Protein AF-A0AAV6B7D3-F1 (afdb_monomer)

Solvent-accessible surface area (backbone atoms only — not comparable to full-atom values): 7175 Å² total; per-residue (Å²): 116,66,75,62,47,44,71,78,52,63,89,72,53,43,39,68,59,17,53,78,68,65,49,72,46,75,47,80,45,70,73,71,52,72,70,32,50,51,38,30,52,52,42,53,63,50,33,75,78,55,71,77,70,80,35,94,80,64,45,32,74,37,38,54,53,41,49,28,35,35,71,21,66,71,41,97,61,75,54,72,80,63,69,35,67,66,41,44,50,54,48,48,54,61,77,38,63,92,36,59,49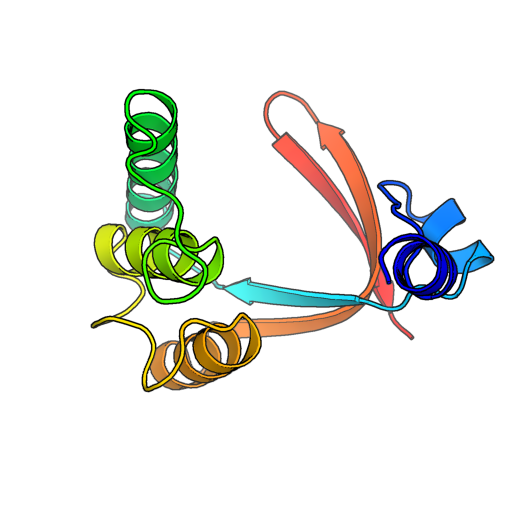,78,49,50,21,24,48,18,58,43,82,49,90,99,46,65,47,77,47,74,49,73,115

pLDDT: mean 89.11, std 8.6, range [58.78, 97.94]

Mean predicted aligned error: 5.5 Å

Secondary structure (DSSP, 8-state):
-HHHHHHHS----SHHHHHHTT--EEEEEE---HHHHHHHHHHHHHHHH------SSSSSHHHHHHHHHHHTTSSSSSPSSS--HHHHHHHHHHHTTTSEEEEEEEEEEEEETTEEEEEEEE-

Radius of gyration: 15.9 Å; Cα contacts (8 Å, |Δi|>4): 154; chains: 1; bounding box: 38×38×31 Å

Sequence (123 aa):
DFAELSKKRAPYVDLHKAKTLGVVSTGLFVSVSNKQAKLFDDYWAALDKSPGAFNLLGGNCSTHASDAFIHAKILGGGIPGLDTPDHLYFQICKERKGKCTVLSGYFGFTALGAGYLIGIETV

Nearest PDB structures (foldseek):
  5e3i-assembly1_B  TM=2.761E-01  e=4.321E+00  Acinetobacter baumannii
  7ojf-assembly1_D  TM=2.234E-01  e=5.569E+00  Escherichia coli BW25113

Structure (mmCIF, N/CA/C/O backbone):
data_AF-A0AAV6B7D3-F1
#
_entry.id   AF-A0AAV6B7D3-F1
#
loop_
_atom_site.group_PDB
_atom_site.id
_atom_site.type_symbol
_atom_site.label_atom_id
_atom_site.label_alt_id
_atom_site.label_comp_id
_atom_site.label_asym_id
_atom_site.label_entity_id
_atom_site.label_seq_id
_atom_site.pdbx_PDB_ins_code
_atom_site.Cartn_x
_atom_site.Cartn_y
_atom_site.Cartn_z
_atom_site.occupancy
_atom_site.B_iso_or_equiv
_atom_site.auth_seq_id
_atom_site.auth_comp_id
_atom_site.auth_asym_id
_atom_site.auth_atom_id
_atom_site.pdbx_PDB_model_num
ATOM 1 N N . ASP A 1 1 ? 23.497 -8.587 -3.871 1.00 58.78 1 ASP A N 1
ATOM 2 C CA . ASP A 1 1 ? 23.405 -9.920 -4.488 1.00 58.78 1 ASP A CA 1
ATOM 3 C C . ASP A 1 1 ? 21.955 -10.201 -4.861 1.00 58.78 1 ASP A C 1
ATOM 5 O O . ASP A 1 1 ? 21.147 -10.531 -4.001 1.00 58.78 1 ASP A O 1
ATOM 9 N N . PHE A 1 2 ? 21.600 -9.966 -6.123 1.00 61.88 2 PHE A N 1
ATOM 10 C CA . PHE A 1 2 ? 20.241 -10.204 -6.615 1.00 61.88 2 PHE A CA 1
ATOM 11 C C . PHE A 1 2 ? 19.927 -11.704 -6.695 1.00 61.88 2 PHE A C 1
ATOM 13 O O . PHE A 1 2 ? 18.846 -12.118 -6.297 1.00 61.88 2 PHE A O 1
ATOM 20 N N . ALA A 1 3 ? 20.888 -12.527 -7.125 1.00 71.69 3 ALA A N 1
ATOM 21 C CA . ALA A 1 3 ? 20.685 -13.957 -7.332 1.00 71.69 3 ALA A CA 1
ATOM 22 C C . ALA A 1 3 ? 20.390 -14.705 -6.024 1.00 71.69 3 ALA A C 1
ATOM 24 O O . ALA A 1 3 ? 19.527 -15.583 -6.006 1.00 71.69 3 ALA A O 1
ATOM 25 N N . GLU A 1 4 ? 21.050 -14.356 -4.918 1.00 72.06 4 GLU A N 1
ATOM 26 C CA . GLU A 1 4 ? 20.685 -14.910 -3.612 1.00 72.06 4 GLU A CA 1
ATOM 27 C C . GLU A 1 4 ? 19.361 -14.374 -3.076 1.00 72.06 4 GLU A C 1
ATOM 29 O O . GLU A 1 4 ? 18.581 -15.135 -2.501 1.00 72.06 4 GLU A O 1
ATOM 34 N N . LEU A 1 5 ? 19.074 -13.084 -3.261 1.00 68.12 5 LEU A N 1
ATOM 35 C CA . LEU A 1 5 ? 17.819 -12.501 -2.786 1.00 68.12 5 LEU A CA 1
ATOM 36 C C . LEU A 1 5 ? 16.610 -13.082 -3.528 1.00 68.12 5 LEU A C 1
ATOM 38 O O . LEU A 1 5 ? 15.606 -13.383 -2.886 1.00 68.12 5 LEU A O 1
ATOM 42 N N . SER A 1 6 ? 16.720 -13.335 -4.833 1.00 67.88 6 SER A N 1
ATOM 43 C CA . SER A 1 6 ? 15.672 -13.991 -5.625 1.00 67.88 6 SER A CA 1
ATOM 44 C C . SER A 1 6 ? 15.422 -15.441 -5.207 1.00 67.88 6 SER A C 1
ATOM 46 O O . SER A 1 6 ? 14.305 -15.928 -5.355 1.00 67.88 6 SER A O 1
ATOM 48 N N . LYS A 1 7 ? 16.429 -16.132 -4.652 1.00 68.38 7 LYS A N 1
ATOM 49 C CA . LYS A 1 7 ? 16.255 -17.473 -4.063 1.00 68.38 7 LYS A CA 1
ATOM 50 C C . LYS A 1 7 ? 15.560 -17.416 -2.701 1.00 68.38 7 LYS A C 1
ATOM 52 O O . LYS A 1 7 ? 14.796 -18.316 -2.376 1.00 68.38 7 LYS A O 1
ATOM 57 N N . LYS A 1 8 ? 15.816 -16.366 -1.914 1.00 69.50 8 LYS A N 1
ATOM 58 C CA . LYS A 1 8 ? 15.214 -16.156 -0.582 1.00 69.50 8 LYS A CA 1
ATOM 59 C C . LYS A 1 8 ? 13.792 -15.584 -0.658 1.00 69.50 8 LYS A C 1
ATOM 61 O O . LYS A 1 8 ? 12.991 -15.826 0.237 1.00 69.50 8 LYS A O 1
ATOM 66 N N . ARG A 1 9 ? 13.472 -14.829 -1.712 1.00 67.00 9 ARG A N 1
ATOM 67 C CA . ARG A 1 9 ? 12.138 -14.282 -2.008 1.00 67.00 9 ARG A CA 1
ATOM 68 C C . ARG A 1 9 ? 11.829 -14.478 -3.485 1.00 67.00 9 ARG A C 1
ATOM 70 O O . ARG A 1 9 ? 12.030 -13.578 -4.300 1.00 67.00 9 ARG A O 1
ATOM 77 N N . ALA A 1 10 ? 11.348 -15.670 -3.819 1.00 70.56 10 ALA A N 1
ATOM 78 C CA . ALA A 1 10 ? 10.874 -15.949 -5.163 1.00 70.56 10 ALA A CA 1
ATOM 79 C C . ALA A 1 10 ? 9.684 -15.027 -5.495 1.00 70.56 10 ALA A C 1
ATOM 81 O O . ALA A 1 10 ? 8.765 -14.911 -4.677 1.00 70.56 10 ALA A O 1
ATOM 82 N N . PRO A 1 11 ? 9.674 -14.368 -6.668 1.00 72.69 11 PRO A N 1
ATOM 83 C CA . PRO A 1 11 ? 8.516 -13.601 -7.092 1.00 72.69 11 PRO A CA 1
ATOM 84 C C . PRO A 1 11 ? 7.338 -14.555 -7.296 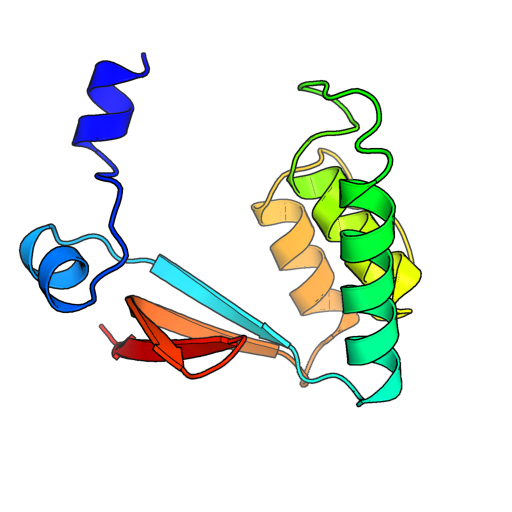1.00 72.69 11 PRO A C 1
ATOM 86 O O . PRO A 1 11 ? 7.453 -15.577 -7.977 1.00 72.69 11 PRO A O 1
ATOM 89 N N . TYR A 1 12 ? 6.195 -14.217 -6.713 1.00 78.38 12 TYR A N 1
ATOM 90 C CA . TYR A 1 12 ? 4.963 -14.969 -6.882 1.00 78.38 12 TYR A CA 1
ATOM 91 C C . TYR A 1 12 ? 3.787 -13.999 -7.007 1.00 78.38 12 TYR A C 1
ATOM 93 O O . TYR A 1 12 ? 3.807 -12.893 -6.474 1.00 78.38 12 TYR A O 1
ATOM 101 N N . VAL A 1 13 ? 2.768 -14.430 -7.743 1.00 75.88 13 VAL A N 1
ATOM 102 C CA . VAL A 1 13 ? 1.477 -13.730 -7.869 1.00 75.88 13 VAL A CA 1
ATOM 103 C C . VAL A 1 13 ? 0.326 -14.663 -7.478 1.00 75.88 13 VAL A C 1
ATOM 105 O O . VAL A 1 13 ? -0.748 -14.213 -7.105 1.00 75.88 13 VAL A O 1
ATOM 108 N N . ASP A 1 14 ? 0.568 -15.973 -7.513 1.00 88.50 14 ASP A N 1
ATOM 109 C CA . ASP A 1 14 ? -0.413 -17.022 -7.266 1.00 88.50 14 ASP A CA 1
ATOM 110 C C . ASP A 1 14 ? -0.323 -17.566 -5.830 1.00 88.50 14 ASP A C 1
ATOM 112 O O . ASP A 1 14 ? 0.776 -17.775 -5.305 1.00 88.50 14 ASP A O 1
ATOM 116 N N . LEU A 1 15 ? -1.487 -17.840 -5.232 1.00 90.69 15 LEU A N 1
ATOM 117 C CA . LEU A 1 15 ? -1.616 -18.306 -3.850 1.00 90.69 15 LEU A CA 1
ATOM 118 C C . LEU A 1 15 ? -0.995 -19.691 -3.651 1.00 90.69 15 LEU A C 1
ATOM 120 O O . LEU A 1 15 ? -0.311 -19.930 -2.656 1.00 90.69 15 LEU A O 1
ATOM 124 N N . HIS A 1 16 ? -1.206 -20.611 -4.595 1.00 90.88 16 HIS A N 1
ATOM 125 C CA . HIS A 1 16 ? -0.661 -21.961 -4.484 1.00 90.88 16 HIS A CA 1
ATOM 126 C C . HIS A 1 16 ? 0.871 -21.929 -4.510 1.00 90.88 16 HIS A C 1
ATOM 128 O O . HIS A 1 16 ? 1.513 -22.522 -3.644 1.00 90.88 16 HIS A O 1
ATOM 134 N N . LYS A 1 17 ? 1.466 -21.151 -5.421 1.00 90.44 17 LYS A N 1
ATOM 135 C CA . LYS A 1 17 ? 2.919 -20.923 -5.454 1.00 90.44 17 LYS A CA 1
ATOM 136 C C . LYS A 1 17 ? 3.441 -20.300 -4.161 1.00 90.44 17 LYS A C 1
ATOM 138 O O . LYS A 1 17 ? 4.471 -20.755 -3.670 1.00 90.44 17 LYS A O 1
ATOM 143 N N . ALA A 1 18 ? 2.747 -19.306 -3.600 1.00 90.25 18 ALA A N 1
ATOM 144 C CA . ALA A 1 18 ? 3.130 -18.687 -2.328 1.00 90.25 18 ALA A CA 1
ATOM 145 C C . ALA A 1 18 ? 3.258 -19.733 -1.210 1.00 90.25 18 ALA A C 1
ATOM 147 O O . ALA A 1 18 ? 4.257 -19.755 -0.489 1.00 90.25 18 ALA A O 1
ATOM 148 N N . LYS A 1 19 ? 2.281 -20.647 -1.127 1.00 91.19 19 LYS A N 1
ATOM 149 C CA . LYS A 1 19 ? 2.265 -21.758 -0.168 1.00 91.19 19 LYS A CA 1
ATOM 150 C C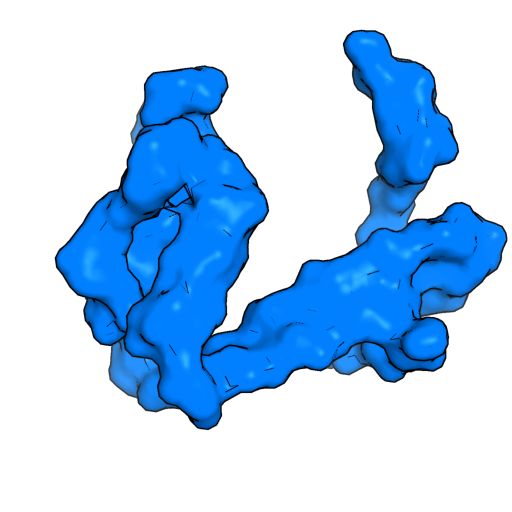 . LYS A 1 19 ? 3.399 -22.744 -0.403 1.00 91.19 19 LYS A C 1
ATOM 152 O O . LYS A 1 19 ? 4.156 -23.029 0.519 1.00 91.19 19 LYS A O 1
ATOM 157 N N . THR A 1 20 ? 3.537 -23.249 -1.629 1.00 89.75 20 THR A N 1
ATOM 158 C CA . THR A 1 20 ? 4.556 -24.255 -1.971 1.00 89.75 20 THR A CA 1
ATOM 159 C C . THR A 1 20 ? 5.971 -23.744 -1.713 1.00 89.75 20 THR A C 1
ATOM 161 O O . THR A 1 20 ? 6.837 -24.510 -1.303 1.00 89.75 20 THR A O 1
ATOM 164 N N . LEU A 1 21 ? 6.202 -22.449 -1.929 1.00 87.81 21 LEU A N 1
ATOM 165 C CA . LEU A 1 21 ? 7.495 -21.805 -1.705 1.00 87.81 21 LEU A CA 1
ATOM 166 C C . LEU A 1 21 ? 7.678 -21.301 -0.264 1.00 87.81 21 LEU A C 1
ATOM 168 O O . LEU A 1 21 ? 8.744 -20.782 0.059 1.00 87.81 21 LEU A O 1
ATOM 172 N N . GLY A 1 22 ? 6.664 -21.424 0.599 1.00 87.94 22 GLY A N 1
ATOM 173 C CA . GLY A 1 22 ? 6.724 -20.960 1.985 1.00 87.94 22 GLY A CA 1
ATOM 174 C C . GLY A 1 22 ? 6.854 -19.439 2.126 1.00 87.94 22 GLY A C 1
ATOM 175 O O . GLY A 1 22 ? 7.358 -18.961 3.141 1.00 87.94 22 GLY A O 1
ATOM 176 N N . VAL A 1 23 ? 6.426 -18.662 1.127 1.00 87.81 23 VAL A N 1
ATOM 177 C CA . VAL A 1 23 ? 6.616 -17.206 1.115 1.00 87.81 23 VAL A CA 1
ATOM 178 C C . VAL A 1 23 ? 5.470 -16.516 1.849 1.00 87.81 23 VAL A C 1
ATOM 180 O O . VAL A 1 23 ? 4.459 -16.137 1.260 1.00 87.81 23 VAL A O 1
ATOM 183 N N . VAL A 1 24 ? 5.651 -16.330 3.153 1.00 89.44 24 VAL A N 1
ATOM 184 C CA . VAL A 1 24 ? 4.721 -15.562 3.989 1.00 89.44 24 VAL A CA 1
ATOM 185 C C . VAL A 1 24 ? 4.862 -14.070 3.691 1.00 89.44 24 VAL A C 1
ATOM 187 O O . VAL A 1 24 ? 5.964 -13.540 3.526 1.00 89.44 24 VAL A O 1
ATOM 190 N N . SER A 1 25 ? 3.734 -13.378 3.596 1.00 89.06 25 SER A N 1
ATOM 191 C CA . SER A 1 25 ? 3.657 -11.930 3.417 1.00 89.06 25 SER A CA 1
ATOM 192 C C . SER A 1 25 ? 2.674 -11.315 4.405 1.00 89.06 25 SER A C 1
ATOM 194 O O . SER A 1 25 ? 1.780 -11.989 4.911 1.00 89.06 25 SER A O 1
ATOM 196 N N . THR A 1 26 ? 2.859 -10.025 4.671 1.00 90.06 26 THR A N 1
ATOM 197 C CA . THR A 1 26 ? 1.985 -9.234 5.538 1.00 90.06 26 THR A CA 1
ATOM 198 C C . THR A 1 26 ? 1.295 -8.176 4.692 1.00 90.06 26 THR A C 1
ATOM 200 O O . THR A 1 26 ? 1.959 -7.364 4.047 1.00 90.06 26 THR A O 1
ATOM 203 N N . GLY A 1 27 ? -0.033 -8.184 4.697 1.00 91.00 27 GLY A N 1
ATOM 204 C CA . GLY A 1 27 ? -0.874 -7.175 4.066 1.00 91.00 27 GLY A CA 1
ATOM 205 C C . GLY A 1 27 ? -1.424 -6.200 5.101 1.00 91.00 27 GLY A C 1
ATOM 206 O O . GLY A 1 27 ? -1.975 -6.614 6.121 1.00 91.00 27 GLY A O 1
ATOM 207 N N . LEU A 1 28 ? -1.297 -4.903 4.818 1.00 93.75 28 LEU A N 1
ATOM 208 C CA . LEU A 1 28 ? -1.948 -3.831 5.565 1.00 93.75 28 LEU A CA 1
ATOM 209 C C . LEU A 1 28 ? -3.141 -3.314 4.756 1.00 93.75 28 LEU A C 1
ATOM 211 O O . LEU A 1 28 ? -2.970 -2.695 3.709 1.00 93.75 28 LEU A O 1
ATOM 215 N N . PHE A 1 29 ? -4.347 -3.542 5.263 1.00 93.75 29 PHE A N 1
ATOM 216 C CA . PHE A 1 29 ? -5.592 -3.063 4.674 1.00 93.75 29 PHE A CA 1
ATOM 217 C C . PHE A 1 29 ? -6.054 -1.813 5.413 1.00 93.75 29 PHE A C 1
ATOM 219 O O . PHE A 1 29 ? -6.235 -1.844 6.631 1.00 93.75 29 PHE A O 1
ATOM 226 N N . VAL A 1 30 ? -6.257 -0.716 4.684 1.00 95.81 30 VAL A N 1
ATOM 227 C CA . VAL A 1 30 ? -6.640 0.578 5.259 1.00 95.81 30 VAL A CA 1
ATOM 228 C C . VAL A 1 30 ? -8.038 0.955 4.788 1.00 95.81 30 VAL A C 1
ATOM 230 O O . VAL A 1 30 ? -8.268 1.150 3.597 1.00 95.81 30 VAL A O 1
ATOM 233 N N . SER A 1 31 ? -8.966 1.126 5.724 1.00 96.31 31 SER A N 1
ATOM 234 C CA . SER A 1 31 ? -10.305 1.626 5.420 1.00 96.31 31 SER A CA 1
ATOM 235 C C . SER A 1 31 ? -10.259 3.117 5.072 1.00 96.31 31 SER A C 1
ATOM 237 O O . SER A 1 31 ? -9.823 3.971 5.864 1.00 96.31 31 SER A O 1
ATOM 239 N N . VAL A 1 32 ? -10.746 3.436 3.876 1.00 96.31 32 VAL A N 1
ATOM 240 C CA . VAL A 1 32 ? -10.761 4.779 3.284 1.00 96.31 32 VAL A CA 1
ATOM 241 C C . VAL A 1 32 ? -12.153 5.107 2.749 1.00 96.31 32 VAL A C 1
ATOM 243 O O . VAL A 1 32 ? -12.958 4.214 2.498 1.00 96.31 32 VAL A O 1
ATOM 246 N N . SER A 1 33 ? -12.465 6.394 2.594 1.00 97.44 33 SER A N 1
ATOM 247 C CA . SER A 1 33 ? -13.699 6.802 1.912 1.00 97.44 33 SER A CA 1
ATOM 248 C C . SER A 1 33 ? -13.543 6.741 0.390 1.00 97.44 33 SER A C 1
ATOM 250 O O . SER A 1 33 ? -12.429 6.837 -0.123 1.00 97.44 33 SER A O 1
ATOM 252 N N . ASN A 1 34 ? -14.660 6.698 -0.345 1.00 96.81 34 ASN A N 1
ATOM 253 C CA . ASN A 1 34 ? -14.649 6.734 -1.817 1.00 96.81 34 ASN A CA 1
ATOM 254 C C . ASN A 1 34 ? -13.879 7.944 -2.372 1.00 96.81 34 ASN A C 1
ATOM 256 O O . ASN A 1 34 ? -13.183 7.835 -3.377 1.00 96.81 34 ASN A O 1
ATOM 260 N N . LYS A 1 35 ? -13.959 9.100 -1.694 1.00 97.94 35 LYS A N 1
ATOM 261 C CA . LYS A 1 35 ? -13.206 10.303 -2.075 1.00 97.94 35 LYS A CA 1
ATOM 262 C C . LYS A 1 35 ? -11.697 10.105 -1.908 1.00 97.94 35 LYS A C 1
ATOM 264 O O . LYS A 1 35 ? -10.940 10.524 -2.774 1.00 97.94 35 LYS A O 1
ATOM 269 N N . GLN A 1 36 ? -11.269 9.492 -0.804 1.00 97.94 36 GLN A N 1
ATOM 270 C CA . GLN A 1 36 ? -9.854 9.197 -0.563 1.00 97.94 36 GLN A CA 1
ATOM 271 C C . GLN A 1 36 ? -9.329 8.167 -1.569 1.00 97.94 36 GLN A C 1
ATOM 273 O O . GLN A 1 36 ? -8.261 8.382 -2.124 1.00 97.94 36 GLN A O 1
ATOM 278 N N . ALA A 1 37 ? -10.097 7.107 -1.848 1.00 96.19 37 ALA A N 1
ATOM 279 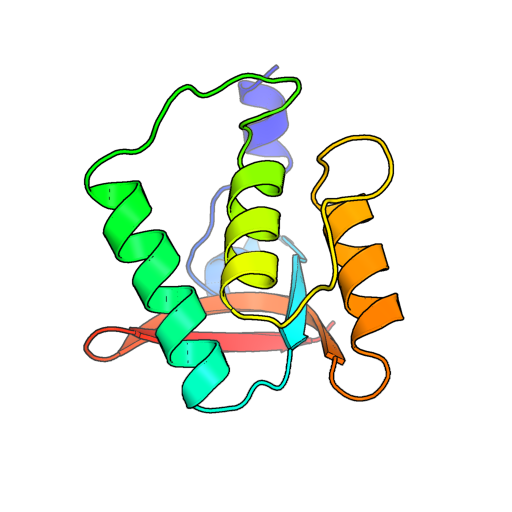C CA . ALA A 1 37 ? -9.745 6.105 -2.855 1.00 96.19 37 ALA A CA 1
ATOM 280 C C . ALA A 1 37 ? -9.557 6.740 -4.240 1.00 96.19 37 ALA A C 1
ATOM 282 O O . ALA A 1 37 ? -8.508 6.576 -4.849 1.00 96.19 37 ALA A O 1
ATOM 283 N N . LYS A 1 38 ? -10.506 7.578 -4.680 1.00 96.94 38 LYS A N 1
ATOM 284 C CA . LYS A 1 38 ? -10.383 8.289 -5.957 1.00 96.94 38 LYS A CA 1
ATOM 285 C C . LYS A 1 38 ? -9.125 9.161 -6.032 1.00 96.94 38 LYS A C 1
ATOM 287 O O . LYS A 1 38 ? -8.425 9.124 -7.033 1.00 96.94 38 LYS A O 1
ATOM 292 N N . LEU A 1 39 ? -8.844 9.950 -4.993 1.00 97.94 39 LEU A N 1
ATOM 293 C CA . LEU A 1 39 ? -7.641 10.788 -4.964 1.00 97.94 39 LEU A CA 1
ATOM 294 C C . LEU A 1 39 ? -6.361 9.940 -4.987 1.00 97.94 39 LEU A C 1
ATOM 296 O O . LEU A 1 39 ? -5.380 10.326 -5.613 1.00 97.94 39 LEU A O 1
ATOM 300 N N . PHE A 1 40 ? -6.371 8.789 -4.316 1.00 96.69 40 PHE A N 1
ATOM 301 C CA . PHE A 1 40 ? -5.251 7.855 -4.336 1.00 96.69 40 PHE A CA 1
ATOM 302 C C . PHE A 1 40 ? -4.993 7.327 -5.756 1.00 96.69 40 PHE A C 1
ATOM 304 O O . PHE A 1 40 ? -3.856 7.374 -6.220 1.00 96.69 40 PHE A O 1
ATOM 311 N N . ASP A 1 41 ? -6.039 6.910 -6.473 1.00 94.94 41 ASP A N 1
ATOM 312 C CA . ASP A 1 41 ? -5.935 6.450 -7.865 1.00 94.94 41 ASP A CA 1
ATOM 313 C C . ASP A 1 41 ? -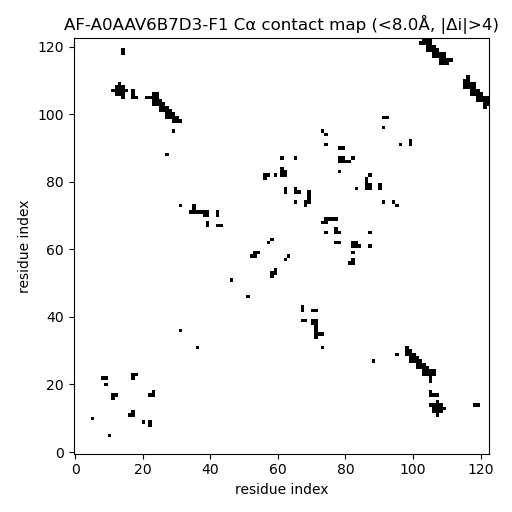5.491 7.576 -8.813 1.00 94.94 41 ASP A C 1
ATOM 315 O O . ASP A 1 41 ? -4.640 7.368 -9.682 1.00 94.94 41 ASP A O 1
ATOM 319 N N . ASP A 1 42 ? -6.022 8.789 -8.621 1.00 96.00 42 ASP A N 1
ATOM 320 C CA . ASP A 1 42 ? -5.674 9.966 -9.423 1.00 96.00 42 ASP A CA 1
ATOM 321 C C . ASP A 1 42 ? -4.170 10.303 -9.302 1.00 96.00 42 ASP A C 1
ATOM 323 O O . ASP A 1 42 ? -3.548 10.681 -10.299 1.00 96.00 42 ASP A O 1
ATOM 327 N N . TYR A 1 43 ? -3.560 10.115 -8.120 1.00 95.75 43 TYR A N 1
ATOM 328 C CA . TYR A 1 43 ? -2.114 10.293 -7.931 1.00 95.75 43 TYR A CA 1
ATOM 329 C C . TYR A 1 43 ? -1.305 9.326 -8.804 1.00 95.75 43 TYR A C 1
ATOM 331 O O . TYR A 1 43 ? -0.405 9.760 -9.523 1.00 95.75 43 TYR A O 1
ATOM 339 N N . TRP A 1 44 ? -1.637 8.032 -8.793 1.00 94.38 44 TRP A N 1
ATOM 340 C CA . TRP A 1 44 ? -0.913 7.033 -9.587 1.00 94.38 44 TRP A CA 1
ATOM 341 C C . TRP A 1 44 ? -1.102 7.242 -11.087 1.00 94.38 44 TRP A C 1
ATOM 343 O O . TRP A 1 44 ? -0.139 7.140 -11.841 1.00 94.38 44 TRP A O 1
ATOM 353 N N . ALA A 1 45 ? -2.307 7.618 -11.520 1.00 94.12 45 ALA A N 1
ATOM 354 C CA . ALA A 1 45 ? -2.569 7.954 -12.916 1.00 94.12 45 ALA A CA 1
ATOM 355 C C . ALA A 1 45 ? -1.794 9.201 -13.385 1.00 94.12 45 ALA A C 1
ATOM 357 O O . ALA A 1 45 ? -1.458 9.316 -14.565 1.00 94.12 45 ALA A O 1
ATOM 358 N N . ALA A 1 46 ? -1.526 10.155 -12.489 1.00 93.31 46 ALA A N 1
ATOM 359 C CA . ALA A 1 46 ? -0.671 11.303 -12.780 1.00 93.31 46 ALA A CA 1
ATOM 360 C C . ALA A 1 46 ? 0.816 10.917 -12.798 1.00 93.31 46 ALA A C 1
ATOM 362 O O . ALA A 1 46 ? 1.535 11.335 -13.706 1.00 93.31 46 ALA A O 1
ATO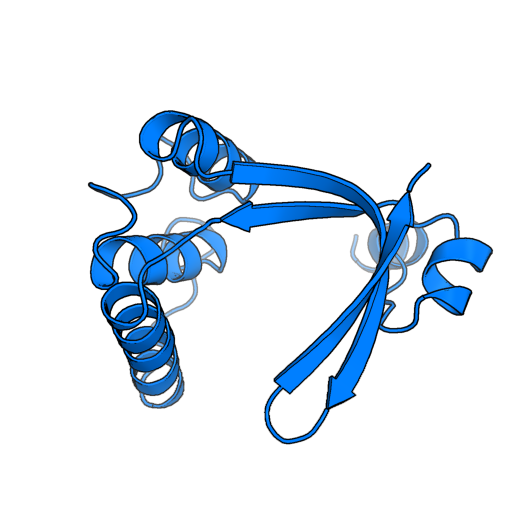M 363 N N . LEU A 1 47 ? 1.258 10.099 -11.839 1.00 91.44 47 LEU A N 1
ATOM 364 C CA . LEU A 1 47 ? 2.637 9.618 -11.760 1.00 91.44 47 LEU A CA 1
ATOM 365 C C . LEU A 1 47 ? 3.006 8.766 -12.981 1.00 91.44 47 LEU A C 1
ATOM 367 O O . LEU A 1 47 ? 4.081 8.947 -13.530 1.00 91.44 47 LEU A O 1
ATOM 371 N N . ASP A 1 48 ? 2.107 7.915 -13.473 1.00 90.62 48 ASP A N 1
ATOM 372 C CA . ASP A 1 48 ? 2.331 7.110 -14.685 1.00 90.62 48 ASP A CA 1
ATOM 373 C C . ASP A 1 48 ? 2.635 7.979 -15.922 1.00 90.62 48 ASP A C 1
ATOM 375 O O . ASP A 1 48 ? 3.501 7.666 -16.736 1.00 90.62 48 ASP A O 1
ATOM 379 N N . LYS A 1 49 ? 1.989 9.148 -16.023 1.00 91.38 49 LYS A N 1
ATOM 380 C CA . LYS A 1 49 ? 2.224 10.112 -17.112 1.00 91.38 49 LYS A CA 1
ATOM 381 C C . LYS A 1 49 ? 3.526 10.897 -16.951 1.00 91.38 49 LYS A C 1
ATOM 383 O O . LYS A 1 49 ? 4.033 11.437 -17.932 1.00 91.38 49 LYS A O 1
ATOM 388 N N . SER A 1 50 ? 4.028 11.025 -15.726 1.00 88.06 50 SER A N 1
ATOM 389 C CA . SER A 1 50 ? 5.222 11.804 -15.396 1.00 88.06 50 SER A CA 1
ATOM 390 C C . SER A 1 50 ? 5.909 11.227 -14.149 1.00 88.06 50 SER A C 1
ATOM 392 O O . SER A 1 50 ? 5.797 11.808 -13.065 1.00 88.06 50 SER A O 1
ATOM 394 N N . PRO A 1 51 ? 6.645 10.108 -14.288 1.00 81.94 51 PRO A N 1
ATOM 395 C CA . PRO A 1 51 ? 7.138 9.321 -13.151 1.00 81.94 51 PRO A CA 1
ATOM 396 C C . PRO A 1 51 ? 8.220 10.017 -12.314 1.00 81.94 51 PRO A C 1
ATOM 398 O O . PRO A 1 51 ? 8.517 9.580 -11.206 1.00 81.94 51 PRO A O 1
ATOM 401 N N . GLY A 1 52 ? 8.789 11.120 -12.807 1.00 83.88 52 GLY A N 1
ATOM 402 C CA . GLY A 1 52 ? 9.843 11.853 -12.111 1.00 83.88 52 GLY A CA 1
ATOM 403 C C . GLY A 1 52 ? 11.172 11.092 -12.083 1.00 83.88 52 GLY A C 1
ATOM 404 O O . GLY A 1 52 ? 11.422 10.209 -12.902 1.00 83.88 52 GLY A O 1
ATOM 405 N N . ALA A 1 53 ? 12.054 11.482 -11.162 1.00 80.88 53 ALA A N 1
ATOM 406 C CA . ALA A 1 53 ? 13.345 10.832 -10.958 1.00 80.88 53 ALA A CA 1
ATOM 407 C C . ALA A 1 53 ? 13.249 9.777 -9.850 1.00 80.88 53 ALA A C 1
ATOM 409 O O . ALA A 1 53 ? 12.622 10.022 -8.822 1.00 80.88 53 ALA A O 1
ATOM 410 N N . PHE A 1 54 ? 13.934 8.648 -10.039 1.00 82.12 54 PHE A N 1
ATOM 411 C CA . PHE A 1 54 ? 14.059 7.603 -9.027 1.00 82.12 54 PHE A CA 1
ATOM 412 C C . PHE A 1 54 ? 15.433 7.677 -8.357 1.00 82.12 54 PHE A C 1
ATOM 414 O O . PHE A 1 54 ? 16.449 7.511 -9.035 1.00 82.12 54 PHE A O 1
ATOM 421 N N . ASN A 1 55 ? 15.479 7.871 -7.037 1.00 80.31 55 ASN A N 1
ATOM 422 C CA . ASN A 1 55 ? 16.726 7.793 -6.269 1.00 80.31 55 ASN A CA 1
ATOM 423 C C . ASN A 1 55 ? 16.583 6.824 -5.097 1.00 80.31 55 ASN A C 1
ATOM 425 O O . ASN A 1 55 ? 15.494 6.588 -4.588 1.00 80.31 55 ASN A O 1
ATOM 429 N N . LEU A 1 56 ? 17.707 6.266 -4.641 1.00 72.00 56 LEU A N 1
ATOM 430 C CA . LEU A 1 56 ? 17.712 5.355 -3.493 1.00 72.00 56 LEU A CA 1
ATOM 431 C C . LEU A 1 56 ? 17.309 6.076 -2.191 1.00 72.00 56 LEU A C 1
ATOM 433 O O . LEU A 1 56 ? 16.594 5.512 -1.362 1.00 72.00 56 LEU A O 1
ATOM 437 N N . LEU A 1 57 ? 17.756 7.328 -2.040 1.00 76.25 57 LEU A N 1
ATOM 438 C CA . LEU A 1 57 ? 17.421 8.230 -0.939 1.00 76.25 57 LEU A CA 1
ATOM 439 C C . LEU A 1 57 ? 16.493 9.332 -1.463 1.00 76.25 57 LEU A C 1
ATOM 441 O O . LEU A 1 57 ? 16.956 10.241 -2.148 1.00 76.25 57 LEU A O 1
ATOM 445 N N . GLY A 1 58 ? 15.203 9.239 -1.135 1.00 70.44 58 GLY A N 1
ATOM 446 C CA . GLY A 1 58 ? 14.169 10.160 -1.612 1.00 70.44 58 GLY A CA 1
ATOM 447 C C . GLY A 1 58 ? 13.779 9.924 -3.077 1.00 70.44 58 GLY A C 1
ATOM 448 O O . GLY A 1 58 ? 14.623 9.805 -3.959 1.00 70.44 58 GLY A O 1
ATOM 449 N N . GLY A 1 59 ? 12.479 9.852 -3.355 1.00 79.25 59 GLY A N 1
ATOM 450 C CA . GLY A 1 59 ? 11.979 9.482 -4.685 1.00 79.25 59 GLY A CA 1
ATOM 451 C C . GLY A 1 59 ? 12.166 7.992 -4.976 1.00 79.25 59 GLY A C 1
ATOM 452 O O . GLY A 1 59 ? 12.488 7.611 -6.097 1.00 79.25 59 GLY A O 1
ATOM 453 N N . ASN A 1 60 ? 12.027 7.146 -3.952 1.00 86.44 60 ASN A N 1
ATOM 454 C CA . ASN A 1 60 ? 11.954 5.697 -4.115 1.00 86.44 60 ASN A CA 1
ATOM 455 C C . ASN A 1 60 ? 10.489 5.227 -4.047 1.00 86.44 60 ASN A C 1
ATOM 457 O O . ASN A 1 60 ? 9.562 6.025 -3.893 1.00 86.44 60 ASN A O 1
ATOM 461 N N . CYS A 1 61 ? 10.257 3.915 -4.138 1.00 87.81 61 CYS A N 1
ATOM 462 C CA . CYS A 1 61 ? 8.901 3.360 -4.095 1.00 87.81 61 CYS A CA 1
ATOM 463 C C . CYS A 1 61 ? 8.130 3.740 -2.819 1.00 87.81 61 CYS A C 1
ATOM 465 O O . CYS A 1 61 ? 6.928 3.989 -2.888 1.00 87.81 61 CYS A O 1
ATOM 467 N N . SER A 1 62 ? 8.802 3.798 -1.666 1.00 91.31 62 SER A N 1
ATOM 468 C CA . SER A 1 62 ? 8.178 4.204 -0.403 1.00 91.31 62 SER A CA 1
ATOM 469 C C . SER A 1 62 ? 7.817 5.688 -0.424 1.00 91.31 62 SER A C 1
ATOM 471 O O . SER A 1 62 ? 6.735 6.039 0.040 1.00 91.31 62 SER A O 1
ATOM 473 N N . THR A 1 63 ? 8.669 6.547 -1.000 1.00 92.12 63 THR A N 1
ATOM 474 C CA . THR A 1 63 ? 8.373 7.978 -1.178 1.00 92.12 63 THR A CA 1
ATOM 475 C C . THR A 1 63 ? 7.097 8.163 -2.000 1.00 92.12 63 THR A C 1
ATOM 477 O O . THR A 1 63 ? 6.147 8.779 -1.526 1.00 92.12 63 THR A O 1
ATOM 480 N N . HIS A 1 64 ? 7.020 7.550 -3.186 1.00 92.81 64 HIS A N 1
ATOM 481 C CA . HIS A 1 64 ? 5.842 7.666 -4.053 1.00 92.81 64 HIS A CA 1
ATOM 482 C C . HIS A 1 64 ? 4.583 7.068 -3.418 1.00 92.81 64 HIS A C 1
ATOM 484 O O . HIS A 1 64 ? 3.500 7.643 -3.522 1.00 92.81 64 HIS A O 1
ATOM 490 N N . ALA A 1 65 ? 4.712 5.943 -2.708 1.00 93.62 65 ALA A N 1
ATOM 491 C CA . ALA A 1 65 ? 3.596 5.378 -1.958 1.00 93.62 65 ALA A CA 1
ATOM 492 C C . ALA A 1 65 ? 3.101 6.348 -0.874 1.00 93.62 65 ALA A C 1
ATOM 494 O O . ALA A 1 65 ? 1.897 6.584 -0.767 1.00 93.62 65 ALA A O 1
ATOM 495 N N . SER A 1 66 ? 4.011 6.948 -0.102 1.00 94.81 66 SER A N 1
ATOM 496 C CA . SER A 1 66 ? 3.682 7.961 0.906 1.00 94.81 66 SER A CA 1
ATOM 497 C C . SER A 1 66 ? 2.987 9.173 0.291 1.00 94.81 66 SER A C 1
ATOM 499 O O . SER A 1 66 ? 1.955 9.613 0.795 1.00 94.81 66 SER A O 1
ATOM 501 N N . ASP A 1 67 ? 3.506 9.690 -0.817 1.00 95.00 67 ASP A N 1
ATOM 502 C CA . ASP A 1 67 ? 2.920 10.825 -1.525 1.00 95.00 67 ASP A CA 1
ATOM 503 C C . ASP A 1 67 ? 1.500 10.528 -2.017 1.00 95.00 67 ASP A C 1
ATOM 505 O O . ASP A 1 67 ? 0.625 11.387 -1.888 1.00 95.00 67 ASP A O 1
ATOM 509 N N . ALA A 1 68 ? 1.223 9.303 -2.480 1.00 96.31 68 ALA A N 1
ATOM 510 C CA . ALA A 1 68 ? -0.134 8.871 -2.817 1.00 96.31 68 ALA A CA 1
ATOM 511 C C . ALA A 1 68 ? -1.074 8.950 -1.600 1.00 96.31 68 ALA A C 1
ATOM 513 O O . ALA A 1 68 ? -2.186 9.483 -1.688 1.00 96.31 68 ALA A O 1
ATOM 514 N N . PHE A 1 69 ? -0.620 8.489 -0.428 1.00 96.88 69 PHE A N 1
ATOM 515 C CA . PHE A 1 69 ? -1.387 8.594 0.818 1.00 96.88 69 PHE A CA 1
ATOM 516 C C . PHE A 1 69 ? -1.599 10.049 1.270 1.00 96.88 69 PHE A C 1
ATOM 518 O O . PHE A 1 69 ? -2.682 10.384 1.765 1.00 96.88 69 PHE A O 1
ATOM 525 N N . ILE A 1 70 ? -0.605 10.923 1.101 1.00 96.88 70 ILE A N 1
ATOM 526 C CA . ILE A 1 70 ? -0.694 12.354 1.444 1.00 96.88 70 ILE A CA 1
ATOM 527 C C . ILE A 1 70 ? -1.644 13.078 0.486 1.00 96.88 70 ILE A C 1
ATOM 529 O O . ILE A 1 70 ? -2.516 13.838 0.923 1.00 96.88 70 ILE A O 1
ATOM 533 N N . HIS A 1 71 ? -1.522 12.820 -0.818 1.00 97.00 71 HIS A N 1
ATOM 534 C CA . HIS A 1 71 ? -2.403 13.364 -1.848 1.00 97.00 71 HIS A CA 1
ATOM 535 C C . HIS A 1 71 ? -3.863 12.987 -1.564 1.00 97.00 71 HIS A C 1
ATOM 537 O O . HIS A 1 71 ? -4.745 13.850 -1.546 1.00 97.00 71 HIS A O 1
ATOM 543 N N . ALA A 1 72 ? -4.098 11.724 -1.201 1.00 97.50 72 ALA A N 1
ATOM 544 C CA . ALA A 1 72 ? -5.400 11.200 -0.804 1.00 97.50 72 ALA A CA 1
ATOM 545 C C . ALA A 1 72 ? -5.909 11.687 0.565 1.00 97.50 72 ALA A C 1
ATOM 547 O O . ALA A 1 72 ? -7.002 11.297 0.989 1.00 97.50 72 ALA A O 1
ATOM 548 N N . LYS A 1 73 ? -5.150 12.530 1.280 1.00 96.75 73 LYS A N 1
ATOM 549 C CA . LYS A 1 73 ? -5.470 13.001 2.642 1.00 96.75 73 LYS A CA 1
ATOM 550 C C . LYS A 1 73 ? -5.692 11.842 3.621 1.00 96.75 73 LYS A C 1
ATOM 552 O O . LYS A 1 73 ? -6.560 11.906 4.495 1.00 96.75 73 LYS A O 1
ATOM 557 N N . ILE A 1 74 ? -4.966 10.742 3.430 1.00 96.44 74 ILE A N 1
ATOM 558 C CA . ILE A 1 74 ? -4.943 9.601 4.350 1.00 96.44 74 ILE A CA 1
ATOM 559 C C . ILE A 1 74 ? -3.886 9.847 5.428 1.00 96.44 74 ILE A C 1
ATOM 561 O O . ILE A 1 74 ? -4.192 9.628 6.598 1.00 96.44 74 ILE A O 1
ATOM 565 N N . LEU A 1 75 ? -2.711 10.349 5.039 1.00 96.38 75 LEU A N 1
ATOM 566 C CA . LEU A 1 75 ? -1.624 10.753 5.936 1.00 96.38 75 LEU A CA 1
ATOM 567 C C . LEU A 1 75 ? -1.467 12.276 5.982 1.00 96.38 75 LEU A C 1
ATOM 569 O O . LEU A 1 75 ? -1.804 12.975 5.021 1.00 96.38 75 LEU A O 1
ATOM 573 N N . GLY A 1 76 ? -0.963 12.782 7.108 1.00 91.69 76 GLY A N 1
ATOM 574 C CA . GLY A 1 76 ? -0.730 14.212 7.333 1.00 91.69 76 GLY A CA 1
ATOM 575 C C . GLY A 1 76 ? 0.592 14.748 6.773 1.00 91.69 76 GLY A C 1
ATOM 576 O O . GLY A 1 76 ? 0.726 15.959 6.607 1.00 91.69 76 GLY A O 1
ATOM 577 N N . GLY A 1 77 ? 1.556 13.877 6.467 1.00 92.56 77 GLY A N 1
ATOM 578 C CA . GLY A 1 77 ? 2.880 14.268 5.983 1.00 92.56 77 GLY A CA 1
ATOM 579 C C . GLY A 1 77 ? 3.735 13.081 5.541 1.00 92.56 77 GLY A C 1
ATOM 580 O O . GLY A 1 77 ? 3.273 11.941 5.571 1.00 92.56 77 GLY A O 1
ATOM 581 N N . GLY A 1 78 ? 4.968 13.379 5.115 1.00 90.31 78 GLY A N 1
ATOM 582 C CA . GLY A 1 78 ? 5.946 12.396 4.634 1.00 90.31 78 GLY A CA 1
ATOM 583 C C . GLY A 1 78 ? 6.360 11.364 5.680 1.00 90.31 78 GLY A C 1
ATOM 584 O O . GLY A 1 78 ? 6.127 11.549 6.878 1.00 90.31 78 GLY A O 1
ATOM 585 N N . ILE A 1 79 ? 7.007 10.296 5.210 1.00 90.44 79 ILE A N 1
ATOM 586 C CA . ILE A 1 79 ? 7.532 9.225 6.061 1.00 90.44 79 ILE A CA 1
ATOM 587 C C . ILE A 1 79 ? 8.514 9.822 7.081 1.00 90.44 79 ILE A C 1
ATOM 589 O O . ILE A 1 79 ? 9.465 10.506 6.698 1.00 90.44 79 ILE A O 1
ATOM 593 N N . PRO A 1 80 ? 8.339 9.569 8.390 1.00 88.06 80 PRO A N 1
ATOM 594 C CA . PRO A 1 80 ? 9.325 9.974 9.380 1.00 88.06 80 PRO A CA 1
ATOM 595 C C . PRO A 1 80 ? 10.640 9.202 9.199 1.00 88.06 80 PRO A C 1
ATOM 597 O O . PRO A 1 80 ? 10.671 7.976 9.307 1.00 88.06 80 PRO A O 1
ATOM 600 N N . GLY A 1 81 ? 11.746 9.919 8.995 1.00 87.00 81 GLY A N 1
ATOM 601 C CA . GLY A 1 81 ? 13.075 9.319 8.871 1.00 87.00 81 GLY A CA 1
ATOM 602 C C . GLY A 1 81 ? 13.389 8.866 7.445 1.00 87.00 81 GLY A C 1
ATOM 603 O O . GLY A 1 81 ? 13.312 9.661 6.517 1.00 87.00 81 GLY A O 1
ATOM 604 N N . LEU A 1 82 ? 13.826 7.613 7.284 1.00 87.44 82 LEU A N 1
ATOM 605 C CA . LEU A 1 82 ? 14.181 7.051 5.976 1.00 87.44 82 LEU A CA 1
ATOM 606 C C . LEU A 1 82 ? 12.936 6.527 5.247 1.00 87.44 82 LEU A C 1
ATOM 608 O O . LEU A 1 82 ? 12.134 5.823 5.857 1.00 87.44 82 LEU A O 1
ATOM 612 N N . ASP A 1 83 ? 12.837 6.779 3.943 1.00 89.06 83 ASP A N 1
ATOM 613 C CA . ASP A 1 83 ? 11.742 6.306 3.088 1.00 89.06 83 ASP A CA 1
ATOM 614 C C . ASP A 1 83 ? 11.797 4.784 2.874 1.00 89.06 83 ASP A C 1
ATOM 616 O O . ASP A 1 83 ? 12.262 4.283 1.844 1.00 89.06 83 ASP A O 1
ATOM 620 N N . THR A 1 84 ? 11.326 4.031 3.868 1.00 90.44 84 THR A N 1
ATOM 621 C CA . THR A 1 84 ? 11.266 2.565 3.857 1.00 90.44 84 THR A CA 1
ATOM 622 C C . THR A 1 84 ? 9.824 2.065 3.964 1.00 90.44 84 THR A C 1
ATOM 624 O O 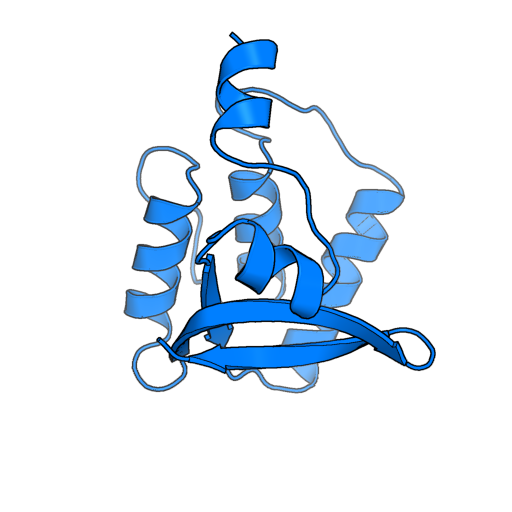. THR A 1 84 ? 8.977 2.751 4.549 1.00 90.44 84 THR A O 1
ATOM 627 N N . PRO A 1 85 ? 9.531 0.848 3.463 1.00 89.62 85 PRO A N 1
ATOM 628 C CA . PRO A 1 85 ? 8.219 0.236 3.644 1.00 89.62 85 PRO A CA 1
ATOM 629 C C . PRO A 1 85 ? 7.820 0.116 5.120 1.00 89.62 85 PRO A C 1
ATOM 631 O O . PRO A 1 85 ? 6.663 0.351 5.455 1.00 89.62 85 PRO A O 1
ATOM 634 N N . ASP A 1 86 ? 8.776 -0.181 6.005 1.00 92.62 86 ASP A N 1
ATOM 635 C CA . ASP A 1 86 ? 8.525 -0.349 7.439 1.00 92.62 86 ASP A CA 1
ATOM 636 C C . ASP A 1 86 ? 8.156 0.977 8.110 1.00 92.62 86 ASP A C 1
ATOM 638 O O . ASP A 1 86 ? 7.176 1.045 8.853 1.00 92.62 86 ASP A O 1
ATOM 642 N N . HIS A 1 87 ? 8.886 2.062 7.828 1.00 94.38 87 HIS A N 1
ATOM 643 C CA . HIS A 1 87 ? 8.546 3.374 8.383 1.00 94.38 87 HIS A CA 1
ATOM 644 C C . HIS A 1 87 ? 7.185 3.870 7.880 1.00 94.38 87 HIS A C 1
ATOM 646 O O . HIS A 1 87 ? 6.397 4.380 8.681 1.00 94.38 87 HIS A O 1
ATOM 652 N N . LEU A 1 88 ? 6.868 3.653 6.597 1.00 94.94 88 LEU A N 1
ATOM 653 C CA . LEU A 1 88 ? 5.540 3.949 6.056 1.00 94.94 88 LEU A CA 1
ATOM 654 C C . LEU A 1 88 ? 4.455 3.100 6.740 1.00 94.94 88 LEU A C 1
ATOM 656 O O . LEU A 1 88 ? 3.433 3.635 7.168 1.00 94.94 88 LEU A O 1
ATOM 660 N N . TYR A 1 89 ? 4.685 1.795 6.908 1.00 94.62 89 TYR A N 1
ATOM 661 C CA . TYR A 1 89 ? 3.777 0.892 7.620 1.00 94.62 89 TYR A CA 1
ATOM 662 C C . TYR A 1 89 ? 3.480 1.391 9.041 1.00 94.62 89 TYR A C 1
ATOM 664 O O . TYR A 1 89 ? 2.314 1.528 9.424 1.00 94.62 89 TYR A O 1
ATOM 672 N N . PHE A 1 90 ? 4.516 1.711 9.821 1.00 94.62 90 PHE A N 1
ATOM 673 C CA . PHE A 1 90 ? 4.342 2.184 11.195 1.00 94.62 90 PHE A CA 1
ATOM 674 C C . PHE A 1 90 ? 3.625 3.533 11.254 1.00 94.62 90 PHE A C 1
ATOM 676 O O . PHE A 1 90 ? 2.773 3.729 12.127 1.00 94.62 90 PHE A O 1
ATOM 683 N N . GLN A 1 91 ? 3.913 4.444 10.320 1.00 95.75 91 GLN A N 1
ATOM 684 C CA . GLN A 1 91 ? 3.200 5.713 10.214 1.00 95.75 91 GLN A CA 1
ATOM 685 C C . GLN A 1 91 ? 1.708 5.492 9.941 1.00 95.75 91 GLN A C 1
ATOM 687 O O . GLN A 1 91 ? 0.874 6.035 10.669 1.00 95.75 91 GLN A O 1
ATOM 692 N N . ILE A 1 92 ? 1.357 4.661 8.953 1.00 95.62 92 ILE A N 1
ATOM 693 C CA . ILE A 1 92 ? -0.043 4.372 8.614 1.00 95.62 92 ILE A CA 1
ATOM 694 C C . ILE A 1 92 ? -0.763 3.757 9.814 1.00 95.62 92 ILE A C 1
ATOM 696 O O . ILE A 1 92 ? -1.830 4.236 10.198 1.00 95.62 92 ILE A O 1
ATOM 700 N N . CYS A 1 93 ? -0.175 2.749 10.458 1.00 94.94 93 CYS A N 1
ATOM 701 C CA . CYS A 1 93 ? -0.751 2.125 11.650 1.00 94.94 93 CYS A CA 1
ATOM 702 C C . CYS A 1 93 ? -0.966 3.123 12.802 1.00 94.94 93 CYS A C 1
ATOM 704 O O . CYS A 1 93 ? -1.953 3.012 13.535 1.00 94.94 93 CYS A O 1
ATOM 706 N N . LYS A 1 94 ? -0.081 4.117 12.949 1.00 94.81 94 LYS A N 1
ATOM 707 C CA . LYS A 1 94 ? -0.190 5.173 13.962 1.00 94.81 94 LYS A CA 1
ATOM 708 C C . LYS A 1 94 ? -1.286 6.190 13.630 1.00 94.81 94 LYS A C 1
ATOM 710 O O . LYS A 1 94 ? -2.153 6.436 14.466 1.00 94.81 94 LYS A O 1
ATOM 715 N N . GLU A 1 95 ? -1.267 6.780 12.436 1.00 95.56 95 GLU A N 1
ATOM 716 C CA . GLU A 1 95 ? -2.195 7.854 12.036 1.00 95.56 95 GLU A CA 1
ATOM 717 C C . GLU A 1 95 ? -3.604 7.337 11.701 1.00 95.56 95 GLU A C 1
ATOM 719 O O . GLU A 1 95 ? -4.589 8.069 11.819 1.00 95.56 95 GLU A O 1
ATOM 724 N N . ARG A 1 96 ? -3.729 6.063 11.312 1.00 95.25 96 ARG A N 1
ATOM 725 C CA . ARG A 1 96 ? -4.997 5.410 10.944 1.00 95.25 96 ARG A CA 1
ATOM 726 C C . ARG A 1 96 ? -5.426 4.355 11.959 1.00 95.25 96 ARG A C 1
ATOM 728 O O . ARG A 1 96 ? -6.093 3.384 11.601 1.00 95.25 96 ARG A O 1
ATOM 735 N N . LYS A 1 97 ? -5.086 4.549 13.237 1.00 94.44 97 LYS A N 1
ATOM 736 C CA . LYS A 1 97 ? -5.484 3.647 14.327 1.00 94.44 97 LYS A CA 1
ATOM 737 C C . LYS A 1 97 ? -6.990 3.345 14.273 1.00 94.44 97 LYS A C 1
ATOM 73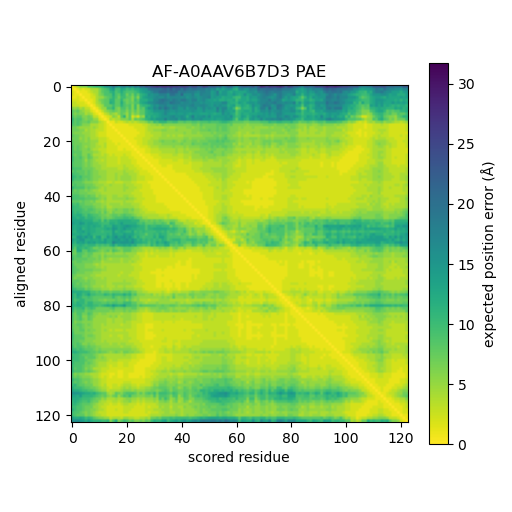9 O O . LYS A 1 97 ? -7.813 4.249 14.153 1.00 94.44 97 LYS A O 1
ATOM 744 N N . GLY A 1 98 ? -7.342 2.061 14.340 1.00 95.06 98 GLY A N 1
ATOM 745 C CA . GLY A 1 98 ? -8.730 1.587 14.241 1.00 95.06 98 GLY A CA 1
ATOM 746 C C . GLY A 1 98 ? -9.303 1.529 12.818 1.00 95.06 98 GLY A C 1
ATOM 747 O O . GLY A 1 98 ? -10.440 1.107 12.646 1.00 95.06 98 GLY A O 1
ATOM 748 N N . LYS A 1 99 ? -8.535 1.924 11.795 1.00 96.56 99 LYS A N 1
ATOM 749 C CA . LYS A 1 99 ? -8.890 1.792 10.369 1.00 96.56 99 LYS A CA 1
ATOM 750 C C . LYS A 1 99 ? -7.958 0.848 9.611 1.00 96.56 99 LYS A C 1
ATOM 752 O O . LYS A 1 99 ? -8.080 0.737 8.397 1.00 96.56 99 LYS A O 1
ATOM 757 N N . CYS A 1 100 ? -7.032 0.205 10.314 1.00 96.44 100 CYS A N 1
ATOM 758 C CA . CYS A 1 100 ? -6.080 -0.735 9.747 1.00 96.44 100 CYS A CA 1
ATOM 759 C C . CYS A 1 100 ? -6.436 -2.159 10.162 1.00 96.44 100 CYS A C 1
ATOM 761 O O . CYS A 1 100 ? -6.656 -2.418 11.345 1.00 96.44 100 CYS A O 1
ATOM 763 N N . THR A 1 101 ? -6.430 -3.073 9.198 1.00 95.31 101 THR A N 1
ATOM 764 C CA . THR A 1 101 ? -6.438 -4.519 9.434 1.00 95.31 101 THR A CA 1
ATOM 765 C C . THR A 1 101 ? -5.139 -5.087 8.887 1.00 95.31 101 THR A C 1
ATOM 767 O O . THR A 1 101 ? -4.777 -4.805 7.746 1.00 95.31 101 THR A O 1
ATOM 770 N N . VAL A 1 102 ? -4.427 -5.861 9.702 1.00 93.38 102 VAL A N 1
ATOM 771 C CA . VAL A 1 102 ? -3.181 -6.522 9.302 1.00 93.38 102 VAL A CA 1
ATOM 772 C C . VAL A 1 102 ? -3.450 -8.011 9.203 1.00 93.38 102 VAL A C 1
ATOM 774 O O . VAL A 1 102 ? -3.957 -8.601 10.154 1.00 93.38 102 VAL A O 1
ATOM 777 N N . LEU A 1 103 ? -3.115 -8.602 8.061 1.00 93.94 103 LEU A N 1
ATOM 778 C CA . LEU A 1 103 ? -3.208 -10.041 7.839 1.00 93.94 103 LEU A CA 1
ATOM 779 C C . LEU A 1 103 ? -1.850 -10.558 7.384 1.00 93.94 103 LEU A C 1
ATOM 781 O O . LEU A 1 103 ? -1.244 -9.986 6.479 1.00 93.94 103 LEU A O 1
ATOM 785 N N . SER A 1 104 ? -1.403 -11.648 7.995 1.00 93.81 104 SER A N 1
ATOM 786 C CA . SER A 1 104 ? -0.168 -12.335 7.626 1.00 93.81 104 SER A CA 1
ATOM 787 C C . SER A 1 104 ? -0.495 -13.744 7.164 1.00 93.81 104 SER A C 1
ATOM 789 O O . SER A 1 104 ? -1.329 -14.422 7.763 1.00 93.81 104 SER A O 1
ATOM 791 N N . GLY A 1 105 ? 0.143 -14.179 6.086 1.00 93.62 105 GLY A N 1
ATOM 792 C CA . GLY A 1 105 ? -0.132 -15.478 5.492 1.00 93.62 105 GLY A CA 1
ATOM 793 C C . GLY A 1 105 ? 0.398 -15.592 4.076 1.00 93.62 105 GLY A C 1
ATOM 794 O O . GLY A 1 105 ? 1.296 -14.854 3.665 1.00 93.62 105 GLY A O 1
ATOM 795 N N . TYR A 1 106 ? -0.181 -16.512 3.323 1.00 93.88 106 TYR A N 1
ATOM 796 C CA . TYR A 1 106 ? 0.071 -16.667 1.900 1.00 93.88 106 TYR A CA 1
ATOM 797 C C . TYR A 1 106 ? -0.923 -15.814 1.126 1.00 93.88 106 TYR A C 1
ATOM 799 O O . TYR A 1 106 ? -2.130 -15.912 1.347 1.00 93.88 106 TYR A O 1
ATOM 807 N N . PHE A 1 107 ? -0.414 -14.967 0.237 1.00 93.81 107 PHE A N 1
ATOM 808 C CA . PHE A 1 107 ? -1.229 -14.083 -0.589 1.00 93.81 107 PHE A CA 1
ATOM 809 C C . PHE A 1 107 ? -1.299 -14.625 -2.017 1.00 93.81 107 PHE A C 1
ATOM 811 O O . PHE A 1 107 ? -0.411 -15.337 -2.476 1.00 93.81 107 PHE A O 1
ATOM 818 N N . GLY A 1 108 ? -2.347 -14.273 -2.744 1.00 92.75 108 GLY A N 1
ATOM 819 C CA . GLY A 1 108 ? -2.432 -14.485 -4.181 1.00 92.75 108 GLY A CA 1
ATOM 820 C C . GLY A 1 108 ? -3.392 -13.494 -4.812 1.00 92.75 108 GLY A C 1
ATOM 821 O O . GLY A 1 108 ? -4.319 -13.016 -4.161 1.00 92.75 108 GLY A O 1
ATOM 822 N N . PHE A 1 109 ? -3.165 -13.183 -6.081 1.00 90.75 109 PHE A N 1
ATOM 823 C CA . PHE A 1 109 ? -3.907 -12.174 -6.821 1.00 90.75 109 PHE A CA 1
ATOM 824 C C . PHE A 1 109 ? -4.458 -12.799 -8.096 1.00 90.75 109 PHE A C 1
ATOM 826 O O . PHE A 1 109 ? -3.710 -13.309 -8.928 1.00 90.75 109 PHE A O 1
ATOM 833 N N . THR A 1 110 ? -5.777 -12.758 -8.254 1.00 90.44 110 THR A N 1
ATOM 834 C CA . THR A 1 110 ? -6.460 -13.207 -9.475 1.00 90.44 110 THR A CA 1
ATOM 835 C C . THR A 1 110 ? -7.130 -12.011 -10.126 1.00 90.44 110 THR A C 1
ATOM 837 O O . THR A 1 110 ? -7.842 -11.274 -9.450 1.00 90.44 110 THR A O 1
ATOM 840 N N . ALA A 1 111 ? -6.899 -11.791 -11.421 1.00 89.38 111 ALA A N 1
ATOM 841 C CA . ALA A 1 111 ? -7.504 -10.672 -12.138 1.00 89.38 111 ALA A CA 1
ATOM 842 C C . ALA A 1 111 ? -9.042 -10.753 -12.099 1.00 89.38 111 ALA A C 1
ATOM 844 O O . ALA A 1 111 ? -9.622 -11.817 -12.318 1.00 89.38 111 ALA A O 1
ATOM 845 N N . LEU A 1 112 ? -9.697 -9.621 -11.838 1.00 90.06 112 LEU A N 1
ATOM 846 C CA . LEU A 1 112 ? -11.150 -9.470 -11.868 1.00 90.06 112 LEU A CA 1
ATOM 847 C C . LEU A 1 112 ? -11.507 -8.100 -12.463 1.00 90.06 112 LEU A C 1
ATOM 849 O O . LEU A 1 112 ? -11.460 -7.073 -11.784 1.00 90.06 112 LEU A O 1
ATOM 853 N N . GLY A 1 113 ? -11.876 -8.086 -13.746 1.00 88.00 113 GLY A N 1
ATOM 854 C CA . GLY A 1 113 ? -12.139 -6.847 -14.481 1.00 88.00 113 GLY A CA 1
ATOM 855 C C . GLY A 1 113 ? -10.895 -5.954 -14.534 1.00 88.00 113 GLY A C 1
ATOM 856 O O . GLY A 1 113 ? -9.830 -6.409 -14.937 1.00 88.00 113 GLY A O 1
ATOM 857 N N . ALA A 1 114 ? -11.030 -4.695 -14.109 1.00 81.56 114 ALA A N 1
ATOM 858 C CA . ALA A 1 114 ? -9.914 -3.749 -13.997 1.00 81.56 114 ALA A CA 1
ATOM 859 C C . ALA A 1 114 ? -9.107 -3.889 -12.686 1.00 81.56 114 ALA A C 1
ATOM 861 O O . ALA A 1 114 ? -8.163 -3.134 -12.469 1.00 81.56 114 ALA A O 1
ATOM 862 N N . GLY A 1 115 ? -9.490 -4.815 -11.799 1.00 83.25 115 GLY A N 1
ATOM 863 C CA . GLY A 1 115 ? -8.865 -5.018 -10.493 1.00 83.25 115 GLY A CA 1
ATOM 864 C C . GLY A 1 115 ? -8.410 -6.457 -10.261 1.00 83.25 115 GLY A C 1
ATOM 865 O O . GLY A 1 115 ? -8.265 -7.251 -11.191 1.00 83.25 115 GLY A O 1
ATOM 866 N N . TYR A 1 116 ? -8.201 -6.794 -8.988 1.00 88.31 116 TYR A N 1
ATOM 867 C CA . TYR A 1 116 ? -7.787 -8.124 -8.547 1.00 88.31 116 TYR A CA 1
ATOM 868 C C . TYR A 1 116 ? -8.614 -8.574 -7.344 1.00 88.31 116 TYR A C 1
ATOM 870 O O . TYR A 1 116 ? -8.887 -7.789 -6.436 1.00 88.31 116 TYR A O 1
ATOM 878 N N . LEU A 1 117 ? -8.961 -9.858 -7.310 1.00 90.81 117 LEU A N 1
ATOM 879 C CA . LEU A 1 117 ? -9.324 -10.549 -6.081 1.00 90.81 117 LEU A CA 1
ATOM 880 C C . LEU A 1 117 ? -8.049 -10.962 -5.354 1.00 90.81 117 LEU A C 1
ATOM 882 O O . LEU A 1 117 ? -7.164 -11.582 -5.948 1.00 90.81 117 LEU A O 1
ATOM 886 N N . ILE A 1 118 ? -7.983 -10.635 -4.067 1.00 91.81 118 ILE A N 1
ATOM 887 C CA . ILE A 1 118 ? -6.885 -11.032 -3.189 1.00 91.81 118 ILE A CA 1
ATOM 888 C C . ILE A 1 118 ? -7.335 -12.269 -2.410 1.00 91.81 118 ILE A C 1
ATOM 890 O O . ILE A 1 118 ? -8.266 -12.195 -1.609 1.00 91.81 118 ILE A O 1
ATOM 894 N N . GLY A 1 119 ? -6.686 -13.404 -2.656 1.00 93.31 119 GLY A N 1
ATOM 895 C CA . GLY A 1 119 ? -6.812 -14.610 -1.841 1.00 93.31 119 GLY A CA 1
ATOM 896 C C . GLY A 1 119 ? -5.782 -14.585 -0.717 1.00 93.31 119 GLY A C 1
ATOM 897 O O . GLY A 1 119 ? -4.614 -14.291 -0.968 1.00 93.31 119 GLY A O 1
ATOM 898 N N . ILE A 1 120 ? -6.210 -14.875 0.512 1.00 93.50 120 ILE A N 1
ATOM 899 C CA . ILE A 1 120 ? -5.333 -14.894 1.686 1.00 93.50 120 ILE A CA 1
ATOM 900 C C . ILE A 1 120 ? -5.591 -16.180 2.460 1.00 93.50 120 ILE A C 1
ATOM 902 O O . ILE A 1 120 ? -6.725 -16.448 2.854 1.00 93.50 120 ILE A O 1
ATOM 906 N N . GLU A 1 121 ? -4.535 -16.948 2.703 1.00 93.31 121 GLU A N 1
ATOM 907 C CA . GLU A 1 121 ? -4.549 -18.065 3.644 1.00 93.31 121 GLU A CA 1
ATOM 908 C C . GLU A 1 121 ? -3.651 -17.708 4.825 1.00 93.31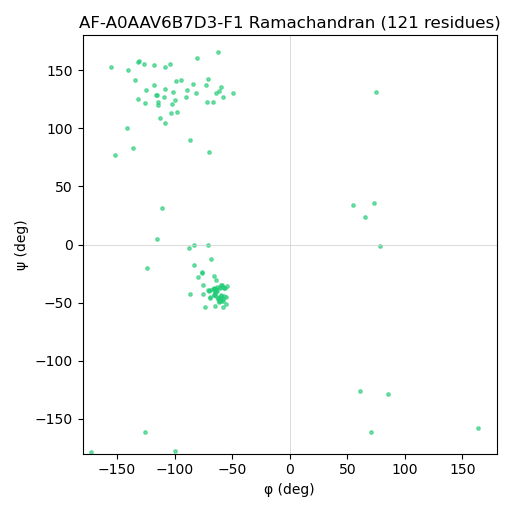 121 GLU A C 1
ATOM 910 O O . GLU A 1 121 ? -2.432 -17.605 4.679 1.00 93.31 121 GLU A O 1
ATOM 915 N N . THR A 1 122 ? -4.266 -17.442 5.977 1.00 88.25 122 THR A N 1
ATOM 916 C CA . THR A 1 122 ? -3.556 -17.040 7.195 1.00 88.25 122 THR A CA 1
ATOM 917 C C . THR A 1 122 ? -2.769 -18.206 7.779 1.00 88.25 122 THR A C 1
ATOM 919 O O . THR A 1 122 ? -3.253 -19.339 7.764 1.00 88.25 122 THR A O 1
ATOM 922 N N . VAL A 1 123 ? -1.585 -17.909 8.314 1.00 78.75 123 VAL A N 1
ATOM 923 C CA . VAL A 1 123 ? -0.736 -18.859 9.054 1.00 78.75 123 VAL A CA 1
ATOM 924 C C . VAL A 1 123 ? -0.908 -18.726 10.558 1.00 78.75 123 VAL A C 1
ATOM 926 O O . VAL A 1 123 ? -1.235 -17.604 11.010 1.00 78.75 123 VAL A O 1
#

Foldseek 3Di:
DVVVVCLVPPDDAAQVVLVVSVPKDKDKAFDDDPQLVVQLVVLVVVCVVPVDDPDPFASHPLNSNQVSCVSSVQAPDGQPDTSDPVSSVVRSCVSRPPRIDMAMAGWHWDDDPVGTDIDGDGD